Protein AF-D0GJ90-F1 (afdb_monomer)

Sequence (70 aa):
MSLDPKTILSPKGKVENIEIIEQNTDYTIAILSWEGKDTIAARWNPTEENTMGIPQ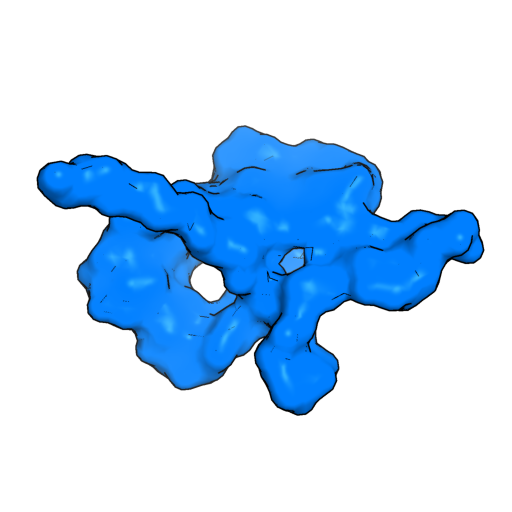SRGYATWFNFPILS

pLDDT: mean 87.15, std 11.34, range [47.72, 97.06]

Foldseek 3Di:
DDDDPQPQCPVPPQWADWDWPDDDQFKTWTFTHGNNRTFIWMFTDADPVRNPGTDDDPNGGHIHTDDDDD

Organism: NCBI:txid596323

Mean predicted aligned error: 4.56 Å

Secondary structure (DSSP, 8-state):
----GGG--BSTTTEEEEEEEEE-SSEEEEEEEETTEEEEEEEEPPPSS-TT-S-EETTEEB-EEPPPP-

Structure (mmCIF, N/CA/C/O backbone):
data_AF-D0GJ90-F1
#
_entry.id   AF-D0GJ90-F1
#
loop_
_atom_site.group_PDB
_atom_site.id
_atom_site.type_symbol
_atom_site.label_atom_id
_atom_site.label_alt_id
_atom_site.label_comp_id
_atom_site.label_asym_id
_atom_site.label_entity_id
_atom_site.label_seq_id
_atom_site.pdbx_PDB_ins_code
_atom_site.Cartn_x
_atom_site.Cartn_y
_atom_site.Cartn_z
_atom_site.occupancy
_atom_site.B_iso_or_equiv
_atom_site.auth_seq_id
_atom_site.auth_comp_id
_atom_site.auth_asym_id
_atom_site.auth_atom_id
_atom_site.pdbx_PDB_model_num
ATOM 1 N N . MET A 1 1 ? 11.193 -8.848 -10.057 1.00 47.72 1 MET A N 1
ATOM 2 C CA . MET A 1 1 ? 9.863 -9.430 -9.763 1.00 47.72 1 MET A CA 1
ATOM 3 C C . MET A 1 1 ? 9.169 -8.481 -8.798 1.00 47.72 1 MET A C 1
ATOM 5 O O . MET A 1 1 ? 9.625 -8.367 -7.668 1.00 47.72 1 MET A O 1
ATOM 9 N N . SER A 1 2 ? 8.178 -7.711 -9.253 1.00 62.34 2 SER A N 1
ATOM 10 C CA . SER A 1 2 ? 7.448 -6.803 -8.359 1.00 62.34 2 SER A CA 1
ATOM 11 C C . SER A 1 2 ? 6.370 -7.600 -7.623 1.00 62.34 2 SER A C 1
ATOM 13 O O . SER A 1 2 ? 5.585 -8.300 -8.260 1.00 62.34 2 SER A O 1
ATOM 15 N N . LEU A 1 3 ? 6.388 -7.574 -6.289 1.00 77.44 3 LEU A N 1
ATOM 16 C CA . LEU A 1 3 ? 5.348 -8.184 -5.457 1.00 77.44 3 LEU A CA 1
ATOM 17 C C . LEU A 1 3 ? 4.054 -7.380 -5.600 1.00 77.44 3 LEU A C 1
ATOM 19 O O . LEU A 1 3 ? 4.103 -6.165 -5.392 1.00 77.44 3 LEU A O 1
ATOM 23 N N . ASP A 1 4 ? 2.923 -8.049 -5.861 1.00 89.88 4 ASP A N 1
ATOM 24 C CA . ASP A 1 4 ? 1.600 -7.409 -5.898 1.00 89.88 4 ASP A CA 1
ATOM 25 C C . ASP A 1 4 ? 1.383 -6.589 -4.612 1.00 89.88 4 ASP A C 1
ATOM 27 O O . ASP A 1 4 ? 1.331 -7.176 -3.522 1.00 89.88 4 ASP A O 1
ATOM 31 N N . PRO A 1 5 ? 1.267 -5.249 -4.704 1.00 92.00 5 PRO A N 1
ATOM 32 C CA . PRO A 1 5 ? 1.100 -4.388 -3.541 1.00 92.00 5 PRO A CA 1
ATOM 33 C C . PRO A 1 5 ? -0.065 -4.793 -2.634 1.00 92.00 5 PRO A C 1
ATOM 35 O O . PRO A 1 5 ? 0.071 -4.708 -1.415 1.00 92.00 5 PRO A O 1
ATOM 38 N N . LYS A 1 6 ? -1.165 -5.324 -3.182 1.00 94.00 6 LYS A N 1
ATOM 39 C CA . LYS A 1 6 ? -2.339 -5.731 -2.388 1.00 94.00 6 LYS A CA 1
ATOM 40 C C . LYS A 1 6 ? -2.083 -6.941 -1.485 1.00 94.00 6 LYS A C 1
ATOM 42 O O . LYS A 1 6 ? -2.868 -7.210 -0.582 1.00 94.00 6 LYS A O 1
ATOM 47 N N . THR A 1 7 ? -0.979 -7.656 -1.698 1.00 94.06 7 THR A N 1
ATOM 48 C CA . THR A 1 7 ? -0.581 -8.822 -0.891 1.00 94.06 7 THR A CA 1
ATOM 49 C C . THR A 1 7 ? 0.371 -8.470 0.259 1.00 94.06 7 THR A C 1
ATOM 51 O O . THR A 1 7 ? 0.732 -9.330 1.065 1.00 94.06 7 THR A O 1
ATOM 54 N N . ILE A 1 8 ? 0.778 -7.201 0.374 1.00 93.44 8 ILE A N 1
ATOM 55 C CA . ILE A 1 8 ? 1.775 -6.742 1.345 1.00 93.44 8 ILE A CA 1
ATOM 56 C C . ILE A 1 8 ? 1.102 -6.334 2.648 1.00 93.44 8 ILE A C 1
ATOM 58 O O . ILE A 1 8 ? 0.769 -5.174 2.865 1.00 93.44 8 ILE A O 1
ATOM 62 N N . LEU A 1 9 ? 0.932 -7.318 3.527 1.00 94.50 9 LEU A N 1
ATOM 63 C CA . LEU A 1 9 ? 0.209 -7.187 4.796 1.00 94.50 9 LEU A CA 1
ATOM 64 C C . LEU A 1 9 ? 1.135 -7.127 6.021 1.00 94.50 9 LEU A C 1
ATOM 66 O O . LEU A 1 9 ? 0.706 -7.399 7.141 1.00 94.50 9 LEU A O 1
ATOM 70 N N . SER A 1 10 ? 2.428 -6.854 5.825 1.00 93.31 10 SER A N 1
ATOM 71 C CA . SER A 1 10 ? 3.376 -6.750 6.937 1.00 93.31 10 SER A CA 1
ATOM 72 C C . SER A 1 10 ? 3.461 -5.313 7.460 1.00 93.31 10 SER A C 1
ATOM 74 O O . SER A 1 10 ? 3.466 -4.393 6.648 1.00 93.31 10 SER A O 1
ATOM 76 N N . PRO A 1 11 ? 3.597 -5.113 8.786 1.00 92.69 11 PRO A N 1
ATOM 77 C CA . PRO A 1 11 ? 3.528 -6.130 9.837 1.00 92.69 11 PRO A CA 1
ATOM 78 C C . PRO A 1 11 ? 2.134 -6.764 9.945 1.00 92.69 11 PRO A C 1
ATOM 80 O O . PRO A 1 11 ? 1.120 -6.073 9.871 1.00 92.69 11 PRO A O 1
ATOM 83 N N . LYS A 1 12 ? 2.095 -8.087 10.143 1.00 89.50 12 LYS A N 1
ATOM 84 C CA . LYS A 1 12 ? 0.843 -8.854 10.172 1.00 89.50 12 LYS A CA 1
ATOM 85 C C . LYS A 1 12 ? -0.109 -8.310 11.242 1.00 89.50 12 LYS A C 1
ATOM 87 O O . LYS A 1 12 ? 0.298 -8.137 12.389 1.00 89.50 12 LYS A O 1
ATOM 92 N N . GLY A 1 13 ? -1.363 -8.075 10.857 1.00 90.81 13 GLY A N 1
ATOM 93 C CA . GLY A 1 13 ? -2.404 -7.526 11.734 1.00 90.81 13 GLY A CA 1
ATOM 94 C C . GLY A 1 13 ? -2.304 -6.018 11.975 1.00 90.81 13 GLY A C 1
ATOM 95 O O . GLY A 1 13 ? -3.066 -5.489 12.776 1.00 90.81 13 GLY A O 1
ATOM 96 N N . LYS A 1 14 ? -1.361 -5.322 11.322 1.00 93.12 14 LYS A N 1
ATOM 97 C CA . LYS A 1 14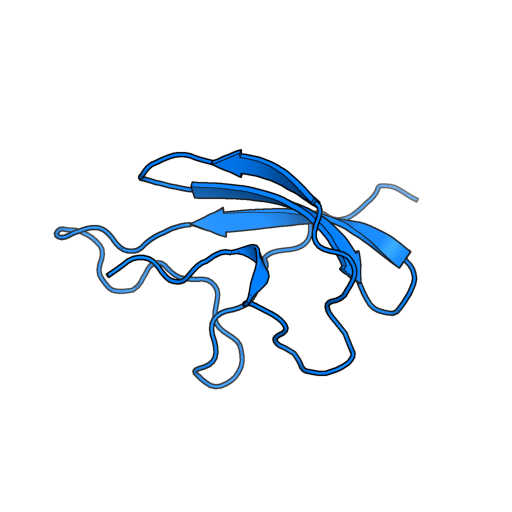 ? -1.300 -3.854 11.322 1.00 93.12 14 LYS A CA 1
ATOM 98 C C . LYS A 1 14 ? -1.697 -3.240 9.993 1.00 93.12 14 LYS A C 1
ATOM 100 O O . LYS A 1 14 ? -2.108 -2.094 10.010 1.00 93.12 14 LYS A O 1
ATOM 105 N N . VAL A 1 15 ? -1.541 -3.961 8.884 1.00 95.50 15 VAL A N 1
ATOM 106 C CA . VAL A 1 15 ? -1.849 -3.481 7.532 1.00 95.50 15 VAL A CA 1
ATOM 107 C C . VAL A 1 15 ? -3.029 -4.262 6.974 1.00 95.50 15 VAL A C 1
ATOM 109 O O . VAL A 1 15 ? -2.937 -5.480 6.810 1.00 95.50 15 VAL A O 1
ATOM 112 N N . GLU A 1 16 ? -4.111 -3.556 6.658 1.00 95.69 16 GLU A N 1
ATOM 113 C CA . GLU A 1 16 ? -5.352 -4.115 6.112 1.00 95.69 16 GLU A CA 1
ATOM 114 C C . GLU A 1 16 ? -5.975 -3.153 5.083 1.00 95.69 16 GLU A C 1
ATOM 116 O O . GLU A 1 16 ? -5.530 -2.016 4.947 1.00 95.69 16 GLU A O 1
ATOM 121 N N . ASN A 1 17 ? -7.006 -3.602 4.356 1.00 95.50 17 ASN A N 1
ATOM 122 C CA . ASN A 1 17 ? -7.839 -2.769 3.469 1.00 95.50 17 ASN A CA 1
ATOM 123 C C . ASN A 1 17 ? -7.047 -1.873 2.494 1.00 95.50 17 ASN A C 1
ATOM 125 O O . ASN A 1 17 ? -7.249 -0.665 2.443 1.00 95.50 17 ASN A O 1
ATOM 129 N N . ILE A 1 18 ? -6.126 -2.467 1.730 1.00 96.94 18 ILE A N 1
ATOM 130 C CA . ILE A 1 18 ? -5.261 -1.736 0.794 1.00 96.94 18 ILE A CA 1
ATOM 131 C C . ILE A 1 18 ? -6.044 -1.333 -0.466 1.00 96.94 18 ILE A C 1
ATOM 133 O O . ILE A 1 18 ? -6.446 -2.186 -1.264 1.00 96.94 18 ILE A O 1
ATOM 137 N N . GLU A 1 19 ? -6.161 -0.030 -0.695 1.00 97.00 19 GLU A N 1
ATOM 138 C CA . GLU A 1 19 ? -6.661 0.589 -1.920 1.00 97.00 19 GLU A CA 1
ATOM 139 C C . GLU A 1 19 ? -5.521 1.311 -2.645 1.00 97.00 19 GLU A C 1
ATOM 141 O O . GLU A 1 19 ? -4.895 2.219 -2.104 1.00 97.00 19 GLU A O 1
ATOM 146 N N . ILE A 1 20 ? -5.239 0.912 -3.885 1.00 96.88 20 ILE A N 1
ATOM 147 C CA . ILE A 1 20 ? -4.162 1.513 -4.680 1.00 96.88 20 ILE A CA 1
ATOM 148 C C . ILE A 1 20 ? -4.659 2.817 -5.302 1.00 96.88 20 ILE A C 1
ATOM 150 O O . ILE A 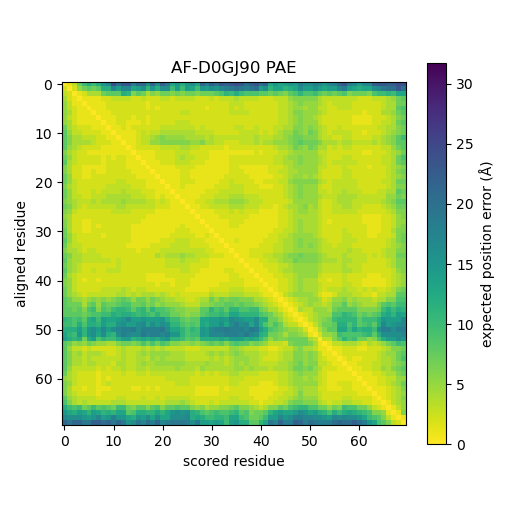1 20 ? -5.609 2.792 -6.081 1.00 96.88 20 ILE A O 1
ATOM 154 N N . ILE A 1 21 ? -3.981 3.924 -4.987 1.00 97.06 21 ILE A N 1
ATOM 155 C CA . ILE A 1 21 ? -4.241 5.248 -5.569 1.00 97.06 21 ILE A CA 1
ATOM 156 C C . ILE A 1 21 ? -3.412 5.426 -6.841 1.00 97.06 21 ILE A C 1
ATOM 158 O O . ILE A 1 21 ? -3.925 5.856 -7.869 1.00 97.06 21 ILE A O 1
ATOM 162 N N . GLU A 1 22 ? -2.124 5.079 -6.771 1.00 95.12 22 GLU A N 1
ATO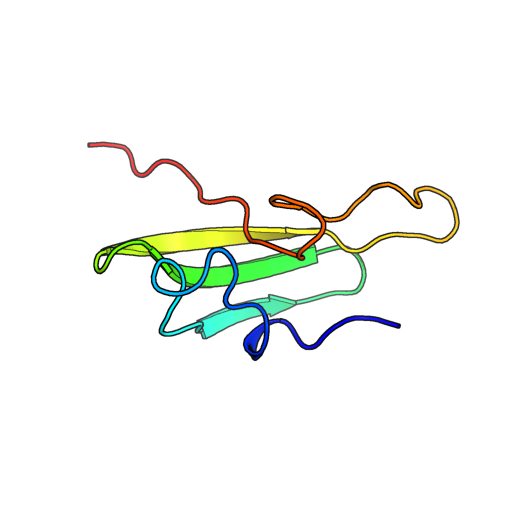M 163 C CA . GLU A 1 22 ? -1.195 5.214 -7.888 1.00 95.12 22 GLU A CA 1
ATOM 164 C C . GLU A 1 22 ? -0.144 4.107 -7.864 1.00 95.12 22 GLU A C 1
ATOM 166 O O . GLU A 1 22 ? 0.338 3.704 -6.804 1.00 95.12 22 GLU A O 1
ATOM 171 N N . GLN A 1 23 ? 0.225 3.611 -9.043 1.00 93.19 23 GLN A N 1
ATOM 172 C CA . GLN A 1 23 ? 1.226 2.567 -9.198 1.00 93.19 23 GLN A CA 1
ATOM 173 C C . GLN A 1 23 ? 2.011 2.763 -10.494 1.00 93.19 23 GLN A C 1
ATOM 175 O O . GLN A 1 23 ? 1.430 2.863 -11.573 1.00 93.19 23 GLN A O 1
ATOM 180 N N . ASN A 1 24 ? 3.338 2.747 -10.387 1.00 90.19 24 ASN A N 1
ATOM 181 C CA . ASN A 1 24 ? 4.255 2.733 -11.522 1.00 90.19 24 ASN A CA 1
ATOM 182 C C . ASN A 1 24 ? 5.447 1.795 -11.243 1.00 90.19 24 ASN A C 1
ATOM 184 O O . ASN A 1 24 ? 5.409 0.964 -10.329 1.00 90.19 24 ASN A O 1
ATOM 188 N N . THR A 1 25 ? 6.487 1.873 -12.074 1.00 86.38 25 THR A N 1
ATOM 189 C CA . THR A 1 25 ? 7.691 1.039 -11.948 1.00 86.38 25 THR A CA 1
ATOM 190 C C . THR A 1 25 ? 8.483 1.330 -10.684 1.00 86.38 25 THR A C 1
ATOM 192 O O . THR A 1 25 ? 9.075 0.412 -10.123 1.00 86.38 25 THR A O 1
ATOM 195 N N . ASP A 1 26 ? 8.439 2.563 -10.196 1.00 86.50 26 ASP A N 1
ATOM 196 C CA . ASP A 1 26 ? 9.342 3.065 -9.166 1.00 86.50 26 ASP A CA 1
ATOM 197 C C . ASP A 1 26 ? 8.676 3.031 -7.791 1.00 86.50 26 ASP A C 1
ATOM 1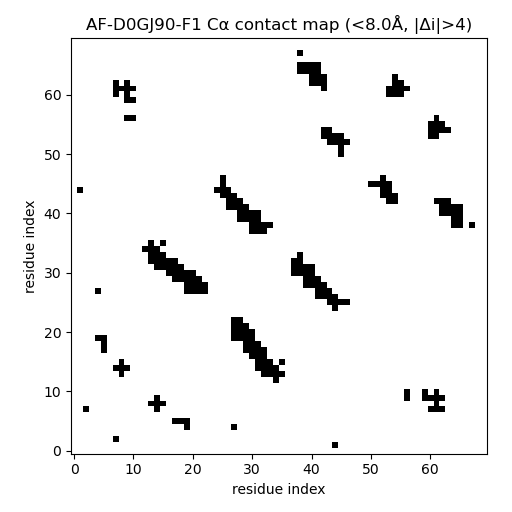99 O O . ASP A 1 26 ? 9.329 2.752 -6.784 1.00 86.50 26 ASP A O 1
ATOM 203 N N . TYR A 1 27 ? 7.364 3.273 -7.737 1.00 90.50 27 TYR A N 1
ATOM 204 C CA . TYR A 1 27 ? 6.619 3.333 -6.489 1.00 90.50 27 TYR A CA 1
ATOM 205 C C . TYR A 1 27 ? 5.140 2.952 -6.613 1.00 90.50 27 TYR A C 1
ATOM 207 O O . TYR A 1 27 ? 4.557 2.789 -7.686 1.00 90.50 27 TYR A O 1
ATOM 215 N N . THR A 1 28 ? 4.519 2.782 -5.451 1.00 93.94 28 THR A N 1
ATOM 216 C CA . THR A 1 28 ? 3.080 2.596 -5.279 1.00 93.94 28 THR A CA 1
ATOM 217 C C . THR A 1 28 ? 2.606 3.428 -4.095 1.00 93.94 28 THR A C 1
ATOM 219 O O . THR A 1 28 ? 3.236 3.400 -3.036 1.00 93.94 28 THR A O 1
ATOM 222 N N . ILE A 1 29 ? 1.495 4.139 -4.274 1.00 95.81 29 ILE A 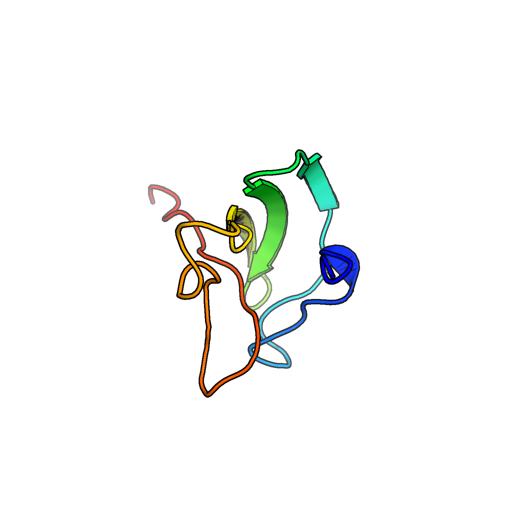N 1
ATOM 223 C CA . ILE A 1 29 ? 0.785 4.890 -3.238 1.00 95.81 29 ILE A CA 1
ATOM 224 C C . ILE A 1 29 ? -0.567 4.220 -3.013 1.00 95.81 29 ILE A C 1
ATOM 226 O O . ILE A 1 29 ? -1.272 3.874 -3.964 1.00 95.81 29 ILE A O 1
ATOM 230 N N . ALA A 1 30 ? -0.927 4.046 -1.749 1.00 96.62 30 ALA A N 1
ATOM 231 C CA . ALA A 1 30 ? -2.175 3.431 -1.342 1.00 96.62 30 ALA A CA 1
ATOM 232 C C . ALA A 1 30 ? -2.806 4.175 -0.163 1.00 96.62 30 ALA A C 1
ATOM 234 O O . ALA A 1 30 ? -2.105 4.782 0.648 1.00 96.62 30 ALA A O 1
ATOM 235 N N . ILE A 1 31 ? -4.126 4.076 -0.053 1.00 96.69 31 ILE A N 1
ATOM 236 C CA . ILE A 1 31 ? -4.811 4.193 1.233 1.00 96.69 31 ILE A CA 1
ATOM 237 C C . ILE A 1 31 ? -4.838 2.788 1.832 1.00 96.69 31 ILE A C 1
ATOM 239 O O . ILE A 1 31 ? -5.124 1.815 1.137 1.00 96.69 31 ILE A O 1
ATOM 243 N N . LEU A 1 32 ? -4.493 2.663 3.106 1.00 95.88 32 LEU A N 1
ATOM 244 C CA . LEU A 1 32 ? -4.592 1.403 3.838 1.00 95.88 32 LEU A CA 1
ATOM 245 C C . LEU A 1 32 ? -5.030 1.660 5.274 1.00 95.88 32 LEU A C 1
ATOM 247 O O . LEU A 1 32 ? -4.846 2.757 5.801 1.00 95.88 32 LEU A O 1
ATOM 251 N N . SER A 1 33 ? -5.560 0.631 5.927 1.00 95.00 33 SER A N 1
ATOM 252 C CA . SER A 1 33 ? -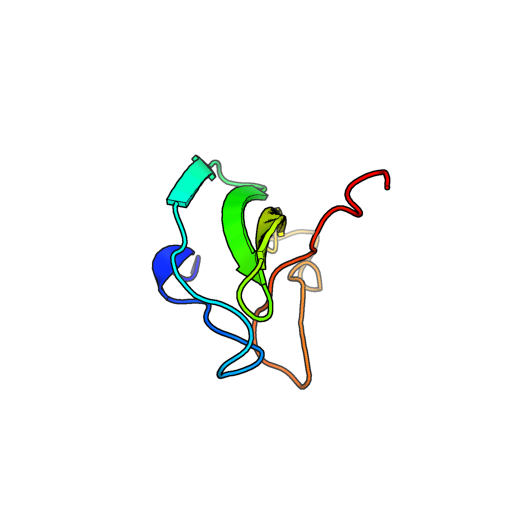5.827 0.669 7.358 1.00 95.00 33 SER A CA 1
ATOM 253 C C . SER A 1 33 ? -4.565 0.268 8.119 1.00 95.00 33 SER A C 1
ATOM 255 O O . SER A 1 33 ? -4.113 -0.877 8.033 1.00 95.00 33 SER A O 1
ATOM 257 N N . TRP A 1 34 ? -3.982 1.224 8.844 1.00 93.25 34 TRP A N 1
ATOM 258 C CA . TRP A 1 34 ? -2.887 1.009 9.781 1.00 93.25 34 TRP A CA 1
ATOM 259 C C . TRP A 1 34 ? -3.416 0.957 11.213 1.00 93.25 34 TRP A C 1
ATOM 261 O O . TRP A 1 34 ? -3.887 1.965 11.739 1.00 93.25 34 TRP A O 1
ATOM 271 N N . GLU A 1 35 ? -3.329 -0.207 11.858 1.00 92.25 35 GLU A N 1
ATOM 272 C CA . GLU A 1 35 ? -3.843 -0.419 13.225 1.00 92.25 35 GLU A CA 1
ATOM 273 C C . GLU A 1 35 ? -5.306 0.054 13.381 1.00 92.25 35 GLU A C 1
ATOM 275 O O . GLU A 1 35 ? -5.685 0.668 14.380 1.00 92.25 35 GLU A O 1
ATOM 280 N N . GLY A 1 36 ? -6.127 -0.210 12.358 1.00 91.44 36 GLY A N 1
ATOM 281 C CA . GLY A 1 36 ? -7.543 0.162 12.315 1.00 91.44 36 GLY A CA 1
ATOM 282 C C . GLY A 1 36 ? -7.825 1.624 11.950 1.00 91.44 36 GLY A C 1
ATOM 283 O O . GLY A 1 36 ? -8.975 2.049 12.038 1.00 91.44 36 GLY A O 1
ATOM 284 N N . LYS A 1 37 ? -6.810 2.407 11.562 1.00 92.06 37 LYS A N 1
ATOM 285 C CA . LYS A 1 37 ? -6.964 3.796 11.107 1.00 92.06 37 LYS A CA 1
ATOM 286 C C . LYS A 1 37 ? -6.526 3.943 9.661 1.00 92.06 37 LYS A C 1
ATOM 288 O O . LYS A 1 37 ? -5.417 3.545 9.315 1.00 92.06 37 LYS A O 1
ATOM 293 N N . ASP A 1 38 ? -7.359 4.569 8.846 1.00 93.50 38 ASP A N 1
ATOM 294 C CA . ASP A 1 38 ? -7.001 4.847 7.460 1.00 93.50 38 ASP A CA 1
ATOM 295 C C . ASP A 1 38 ? -5.828 5.828 7.399 1.00 93.50 38 ASP A C 1
ATOM 297 O O . ASP A 1 38 ? -5.794 6.843 8.098 1.00 93.50 38 ASP A O 1
ATOM 301 N N . THR A 1 39 ? -4.844 5.502 6.569 1.00 94.75 39 THR A N 1
ATOM 302 C CA . THR A 1 39 ? -3.668 6.330 6.325 1.00 94.75 39 THR A CA 1
ATOM 303 C C . THR A 1 39 ? -3.246 6.247 4.867 1.00 94.75 39 THR A C 1
ATOM 305 O O . THR A 1 39 ? -3.494 5.252 4.182 1.00 94.75 39 THR A O 1
ATOM 308 N N . ILE A 1 40 ? -2.575 7.297 4.400 1.00 96.19 40 ILE A N 1
ATOM 309 C CA . ILE A 1 40 ? -1.860 7.263 3.129 1.00 96.19 40 ILE A CA 1
ATOM 310 C C . ILE A 1 40 ? -0.520 6.584 3.388 1.00 96.19 40 ILE A C 1
ATOM 312 O O . ILE A 1 40 ? 0.202 6.923 4.331 1.00 96.19 40 ILE A O 1
ATOM 316 N N . ALA A 1 41 ? -0.161 5.648 2.523 1.00 95.94 41 ALA A N 1
ATOM 317 C CA . ALA A 1 41 ? 1.106 4.959 2.590 1.00 95.94 41 ALA A CA 1
ATOM 318 C C . ALA A 1 41 ? 1.749 4.838 1.211 1.00 95.94 41 ALA A C 1
ATOM 320 O O . ALA A 1 41 ? 1.075 4.796 0.182 1.00 95.94 41 ALA A O 1
ATOM 321 N N . ALA A 1 42 ? 3.075 4.763 1.197 1.00 94.81 42 ALA A N 1
ATOM 322 C CA . ALA A 1 42 ? 3.859 4.548 -0.005 1.00 94.81 42 ALA A CA 1
ATOM 323 C C . ALA A 1 42 ? 4.808 3.362 0.153 1.00 94.81 42 ALA A C 1
ATOM 325 O O . ALA A 1 42 ? 5.255 3.014 1.248 1.00 94.81 42 ALA A O 1
ATOM 326 N N . ARG A 1 43 ? 5.163 2.766 -0.979 1.00 92.12 43 ARG A N 1
ATOM 327 C CA . ARG A 1 43 ? 6.294 1.852 -1.104 1.00 92.12 43 ARG A CA 1
ATOM 328 C C . ARG A 1 43 ? 7.038 2.143 -2.397 1.00 92.12 43 ARG A C 1
ATOM 330 O O . ARG A 1 43 ? 6.419 2.511 -3.388 1.00 92.12 43 ARG A O 1
ATOM 337 N N . TRP A 1 44 ? 8.347 1.947 -2.388 1.00 89.75 44 TRP A N 1
ATOM 338 C CA . TRP A 1 44 ? 9.183 2.001 -3.585 1.00 89.75 44 TRP A CA 1
ATOM 339 C C . TRP A 1 44 ? 9.602 0.587 -3.997 1.00 89.75 44 TRP A C 1
ATOM 341 O O . TRP A 1 44 ? 9.542 -0.344 -3.186 1.00 89.75 44 TRP A O 1
ATOM 351 N N . ASN A 1 45 ? 9.937 0.422 -5.274 1.00 81.88 45 ASN A N 1
ATOM 352 C CA . ASN A 1 45 ? 10.409 -0.825 -5.862 1.00 81.88 45 ASN A CA 1
ATOM 353 C C . ASN A 1 45 ? 11.941 -0.800 -5.990 1.00 81.88 45 ASN A C 1
ATOM 355 O O . ASN A 1 45 ? 12.522 0.268 -6.192 1.00 81.88 45 ASN A O 1
ATOM 359 N N . PRO A 1 46 ? 12.609 -1.964 -5.917 1.00 77.06 46 PRO A N 1
ATOM 360 C CA . PRO A 1 46 ? 14.036 -2.028 -6.176 1.00 77.06 46 PRO A CA 1
ATOM 361 C C . PRO A 1 46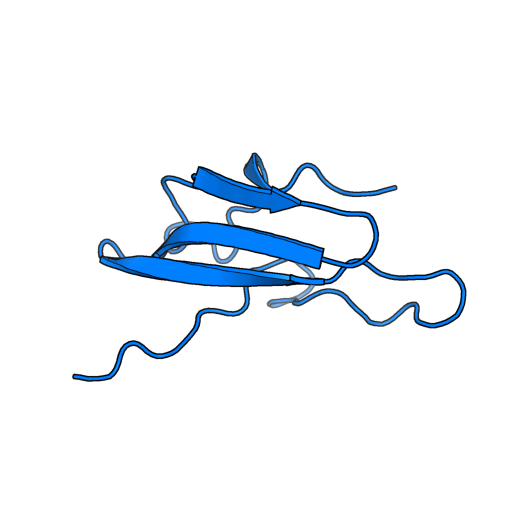 ? 14.276 -1.858 -7.681 1.00 77.06 46 PRO A C 1
ATOM 363 O O . PRO A 1 46 ? 13.561 -2.448 -8.496 1.00 77.06 46 PRO A O 1
ATOM 366 N N . THR A 1 47 ? 15.295 -1.085 -8.045 1.00 73.06 47 THR A N 1
ATOM 367 C CA . THR A 1 47 ? 15.766 -0.968 -9.432 1.00 73.06 47 THR A CA 1
ATOM 368 C C . THR A 1 47 ? 17.017 -1.822 -9.631 1.00 73.06 47 THR A C 1
ATOM 370 O O . THR A 1 47 ? 17.621 -2.286 -8.660 1.00 73.06 47 THR A O 1
ATOM 373 N N . GLU A 1 48 ? 17.427 -2.040 -10.884 1.00 72.50 48 GLU A N 1
ATOM 374 C CA . GLU A 1 48 ? 18.691 -2.735 -11.184 1.00 72.50 48 GLU A CA 1
ATOM 375 C C . GLU A 1 48 ? 19.901 -2.010 -10.571 1.00 72.50 48 GLU A C 1
ATOM 377 O O . GLU A 1 48 ? 20.852 -2.650 -10.127 1.00 72.50 48 GLU A O 1
ATOM 382 N N . GLU A 1 49 ? 19.829 -0.681 -10.474 1.00 71.00 49 GLU A N 1
ATOM 383 C CA . GLU A 1 49 ? 20.872 0.169 -9.893 1.00 71.00 49 GLU A CA 1
ATOM 384 C C . GLU A 1 49 ? 20.754 0.317 -8.366 1.00 71.00 49 GLU A C 1
ATOM 386 O O . GLU A 1 49 ? 21.750 0.576 -7.691 1.00 71.00 49 GLU A O 1
ATOM 391 N N . ASN A 1 50 ? 19.555 0.141 -7.796 1.00 66.75 50 ASN A N 1
ATOM 392 C CA . ASN A 1 50 ? 19.297 0.300 -6.366 1.00 66.75 50 ASN A CA 1
ATOM 393 C C . ASN A 1 50 ? 18.524 -0.897 -5.797 1.00 66.75 50 ASN A C 1
ATOM 395 O O . ASN A 1 50 ? 17.294 -0.918 -5.693 1.00 66.75 50 ASN A O 1
ATOM 399 N N . THR A 1 51 ? 19.293 -1.904 -5.391 1.00 63.56 51 THR A N 1
ATOM 400 C CA . THR A 1 51 ? 18.791 -3.201 -4.926 1.00 63.56 51 THR A CA 1
ATOM 401 C C . THR A 1 51 ? 18.300 -3.199 -3.476 1.00 63.56 51 THR A C 1
ATOM 403 O O . THR A 1 51 ? 17.573 -4.110 -3.084 1.00 63.56 51 THR A O 1
ATOM 406 N N . MET A 1 52 ? 18.639 -2.180 -2.674 1.00 61.47 52 MET A N 1
ATOM 407 C CA . MET A 1 52 ? 18.230 -2.079 -1.259 1.00 61.47 52 MET A CA 1
ATOM 408 C C . MET A 1 52 ? 16.901 -1.333 -1.048 1.00 61.47 52 MET A C 1
ATOM 410 O O . MET A 1 52 ? 16.500 -1.060 0.082 1.00 61.47 52 MET A O 1
ATOM 414 N N . GLY A 1 53 ? 16.196 -0.997 -2.126 1.00 70.56 53 GLY A N 1
ATOM 415 C CA . GLY A 1 53 ? 15.059 -0.089 -2.092 1.00 70.56 53 GLY A CA 1
ATOM 416 C C . GLY A 1 53 ? 13.694 -0.763 -1.982 1.00 70.56 53 GLY A C 1
ATOM 417 O O . GLY A 1 53 ? 12.867 -0.552 -2.857 1.00 70.56 53 GLY A O 1
ATOM 418 N N . ILE A 1 54 ? 13.406 -1.526 -0.928 1.00 83.94 54 ILE A N 1
ATOM 419 C CA . ILE A 1 54 ? 12.003 -1.730 -0.525 1.00 83.94 54 ILE A CA 1
ATOM 420 C C . ILE A 1 54 ? 11.851 -1.398 0.957 1.00 83.94 54 ILE A C 1
ATOM 422 O O . ILE A 1 54 ? 12.734 -1.758 1.738 1.00 83.94 54 ILE A O 1
ATOM 426 N N . PRO A 1 55 ? 10.760 -0.740 1.390 1.00 89.81 55 PRO A N 1
ATOM 427 C CA . PRO A 1 55 ? 10.475 -0.656 2.811 1.00 89.81 55 PRO A CA 1
ATOM 428 C C . PRO A 1 55 ? 10.382 -2.079 3.364 1.00 89.81 55 PRO A C 1
ATOM 430 O O . PRO A 1 55 ? 9.641 -2.913 2.830 1.00 89.81 55 PRO A O 1
ATOM 433 N N . GLN A 1 56 ? 11.129 -2.367 4.432 1.00 89.75 56 GLN A N 1
ATOM 434 C CA . GLN A 1 56 ? 11.113 -3.678 5.078 1.00 89.75 56 GLN A CA 1
ATOM 435 C C . GLN A 1 56 ? 10.954 -3.585 6.590 1.00 89.75 56 GLN A C 1
ATOM 437 O O . GLN A 1 56 ? 11.512 -2.713 7.251 1.00 89.75 56 GLN A O 1
ATOM 442 N N . SER A 1 57 ? 10.241 -4.562 7.144 1.00 86.75 57 SER A N 1
ATOM 443 C CA . SER A 1 57 ? 10.191 -4.840 8.574 1.00 86.75 57 SER A CA 1
ATOM 444 C C . SER A 1 57 ? 10.582 -6.296 8.798 1.00 86.75 57 SER A C 1
ATOM 446 O O . SER A 1 57 ? 9.894 -7.205 8.337 1.00 86.75 57 SER A O 1
ATOM 448 N N . ARG A 1 58 ? 11.713 -6.535 9.477 1.00 89.00 58 ARG A N 1
ATOM 449 C CA . ARG A 1 58 ? 12.235 -7.887 9.778 1.00 89.00 58 ARG A CA 1
ATOM 450 C C . ARG A 1 58 ? 12.356 -8.798 8.538 1.00 89.00 58 ARG A C 1
ATOM 452 O O . ARG A 1 58 ? 12.069 -9.987 8.619 1.00 89.00 58 ARG A O 1
ATOM 459 N N . GLY A 1 59 ? 12.750 -8.230 7.397 1.00 87.62 59 GLY A N 1
ATOM 460 C CA . GLY A 1 59 ? 12.910 -8.950 6.126 1.00 87.62 59 GLY A CA 1
ATOM 461 C C . GLY A 1 59 ? 11.631 -9.111 5.295 1.00 87.62 59 GLY A C 1
ATOM 462 O O . GLY A 1 59 ? 11.702 -9.608 4.176 1.00 87.62 59 GLY A O 1
ATOM 463 N N . TYR A 1 60 ? 10.475 -8.658 5.789 1.00 89.44 60 TYR A N 1
ATOM 464 C CA . TYR A 1 60 ? 9.223 -8.646 5.032 1.00 89.44 60 TYR A CA 1
ATOM 465 C C . TYR A 1 60 ? 8.991 -7.275 4.404 1.00 89.44 60 TYR A C 1
ATOM 467 O O . TYR A 1 60 ? 9.178 -6.255 5.068 1.00 89.44 60 TYR A O 1
ATOM 475 N N . ALA A 1 61 ? 8.552 -7.249 3.144 1.00 90.31 61 ALA A N 1
ATOM 476 C CA . ALA A 1 61 ? 8.120 -6.020 2.484 1.00 90.31 61 ALA A CA 1
ATOM 477 C C . ALA A 1 61 ? 6.989 -5.351 3.284 1.00 90.31 61 ALA A C 1
ATOM 479 O O . ALA A 1 61 ? 6.080 -6.036 3.746 1.00 90.31 61 ALA A O 1
ATOM 480 N N . THR A 1 62 ? 7.054 -4.033 3.456 1.00 93.88 62 THR A N 1
ATOM 481 C CA . THR A 1 62 ? 6.085 -3.237 4.227 1.00 93.88 62 THR A CA 1
ATOM 482 C C . THR A 1 62 ? 5.770 -1.930 3.499 1.00 93.88 62 THR A C 1
ATOM 484 O O . THR A 1 62 ? 6.279 -1.661 2.409 1.00 93.88 62 THR A O 1
ATOM 487 N N . TRP A 1 63 ? 4.931 -1.117 4.128 1.00 94.31 63 TRP A N 1
ATOM 488 C CA . TRP A 1 63 ? 4.584 0.233 3.714 1.00 94.31 63 TRP A CA 1
ATOM 489 C C . TRP A 1 63 ? 5.286 1.285 4.577 1.00 94.31 63 TRP A C 1
ATOM 491 O O . TRP A 1 63 ? 5.559 1.054 5.758 1.00 94.31 63 TRP A O 1
ATOM 501 N N . PHE A 1 64 ? 5.574 2.438 3.979 1.00 94.06 64 PHE A N 1
ATOM 502 C CA . PHE A 1 64 ? 5.918 3.669 4.679 1.00 94.06 64 PHE A CA 1
ATOM 503 C C . PHE A 1 64 ? 4.646 4.501 4.836 1.00 94.06 64 PHE A C 1
ATOM 505 O O . PHE A 1 64 ? 4.093 4.976 3.846 1.00 94.06 64 PHE A O 1
ATOM 512 N N . ASN A 1 65 ? 4.175 4.670 6.067 1.00 93.12 65 ASN A N 1
ATOM 513 C CA . ASN A 1 65 ? 2.960 5.433 6.337 1.00 93.12 65 ASN A CA 1
ATOM 514 C C . ASN A 1 65 ? 3.302 6.912 6.492 1.00 93.12 65 ASN A C 1
ATOM 516 O O . ASN A 1 65 ? 4.225 7.261 7.234 1.00 93.12 65 ASN A O 1
ATOM 520 N N . PHE A 1 66 ? 2.535 7.782 5.842 1.00 89.31 66 PHE A N 1
ATOM 521 C CA . PHE A 1 66 ? 2.673 9.215 6.051 1.00 89.31 66 PHE A CA 1
ATOM 522 C C . PHE A 1 66 ? 2.045 9.606 7.395 1.00 89.31 66 PHE A C 1
ATOM 524 O O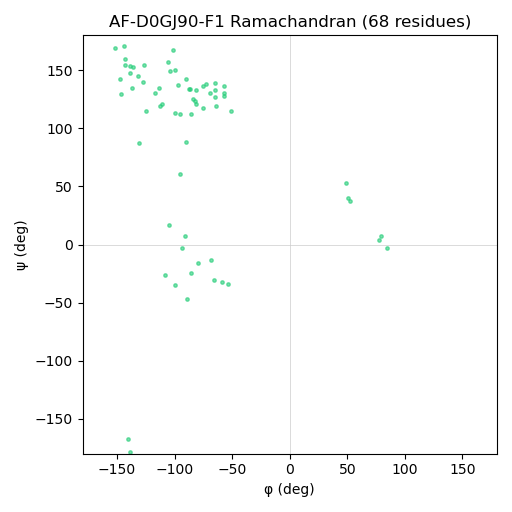 . PHE A 1 66 ? 0.956 9.131 7.731 1.00 89.31 66 PHE A O 1
ATOM 531 N N . PRO A 1 67 ? 2.705 10.465 8.189 1.00 80.00 67 PRO A N 1
ATOM 532 C CA . PRO A 1 67 ? 2.074 11.038 9.364 1.00 80.00 67 PRO A CA 1
ATOM 533 C C . PRO A 1 67 ? 0.907 11.921 8.919 1.00 80.00 67 PRO A C 1
ATOM 535 O O . PRO A 1 67 ? 1.068 12.817 8.091 1.00 80.00 67 PRO A O 1
ATOM 538 N N . ILE A 1 68 ? -0.268 11.672 9.487 1.00 71.00 68 ILE A N 1
ATOM 539 C CA . ILE A 1 68 ? -1.418 12.560 9.338 1.00 71.00 68 ILE A CA 1
ATOM 540 C C . ILE A 1 68 ? -1.245 13.656 10.394 1.00 71.00 68 ILE A C 1
ATOM 542 O O . ILE A 1 68 ? -1.034 13.340 11.567 1.00 71.00 68 ILE A O 1
ATOM 546 N N . LEU A 1 69 ? -1.263 14.928 9.989 1.00 59.59 69 LEU A N 1
ATOM 547 C CA . LEU A 1 69 ? -1.199 16.048 10.932 1.00 59.59 69 LEU A CA 1
ATOM 548 C C . LEU A 1 69 ? -2.457 16.008 11.814 1.00 59.59 69 LEU A C 1
ATOM 550 O O . LEU A 1 69 ? -3.570 16.058 11.290 1.00 59.59 69 LEU A O 1
ATOM 554 N N . SER A 1 70 ? -2.263 15.857 13.125 1.00 59.22 70 SER A N 1
ATOM 555 C CA . SER A 1 70 ? -3.313 15.875 14.153 1.00 59.22 70 SER A CA 1
ATOM 556 C C . SER A 1 70 ? -3.639 17.285 14.614 1.00 59.22 70 SER A C 1
ATOM 558 O O . SER A 1 70 ? -2.653 18.027 14.838 1.00 59.22 70 SER A O 1
#

Solvent-accessible surface area (backbone atoms only — not comparable to full-atom values): 4236 Å² total; per-residue (Å²): 134,86,75,65,69,83,72,54,37,36,61,78,88,34,40,44,78,67,43,79,76,45,77,62,86,58,38,37,34,28,42,27,24,49,73,87,38,82,36,52,29,37,35,47,45,59,46,97,90,41,75,82,37,53,45,63,56,96,87,38,58,29,68,48,70,56,84,75,89,126

Nearest PDB structures (foldseek):
  6o5z-assembly1_A  TM=7.822E-01  e=8.428E+00  Homo sapiens
  7asa-assembly1_0  TM=4.461E-01  e=3.154E+00  Bacillus subtilis subsp. subtilis str. 168

Radius of gyration: 11.8 Å; Cα contacts (8 Å, |Δi|>4): 128; chains: 1; bounding box: 29×26×26 Å